Protein AF-A0A7C3RKU7-F1 (afdb_monomer_lite)

Secondary structure (DSSP, 8-state):
--HHHHHHHHHHS--HHHHHHHHHHHHHHHHHH-HHHHHHHHHTT--TTT--SGGGSPP--TTHHHHS--S-GGGTT-SEEEE----TT-GGG--EEEES-HHHHHHHHHHHHHHHH-TT---B--EESS--TTT-TT-HHHHHHHHHHHHHBSSS-EE--

Foldseek 3Di:
DDLLVVLLVCLVPPDPVCVFVSVLVVLVVLLVFFVVLVVVCVVVVDDSVPPPGPVPRDDDDPLVLQVGASDGPVLPPAAAKAWDPDDPPDPVRTRIHGDRPVVSVLSNLCSVCCVPPNVVLAAEAAEAQDAACVRVVRHPVNPSVNSCCVRRHDPDHHYPD

Sequence (161 aa):
MSIYEEVLRFIEQPEASHFEALALAVFRYQFERILPYRDYCRSLGVDPGSVGSLDEVPAVSTLAFKYAALENHDLSGQGLVFFTSGTTIGRDERGRHVVPRPEVYRASALAHLGRMLFPDRMRLRMLALHPDATRAPESSLARMITWCVEEFGLGPGVCAA

pLDDT: mean 90.47, std 10.49, range [49.22, 98.06]

Radius of gyration: 17.87 Å; chains: 1; bounding box: 32×42×46 Å

Structure (mmCIF, N/CA/C/O backbone):
data_AF-A0A7C3RKU7-F1
#
_entry.id   AF-A0A7C3RKU7-F1
#
loop_
_atom_site.group_PDB
_atom_site.id
_atom_site.type_symbol
_atom_site.label_atom_id
_atom_site.label_alt_id
_atom_site.label_comp_id
_atom_site.label_asym_id
_atom_site.label_entity_id
_atom_site.label_seq_id
_atom_site.pdbx_PDB_ins_code
_atom_site.Cartn_x
_atom_site.Cartn_y
_atom_site.Cartn_z
_atom_site.occupancy
_atom_site.B_iso_or_equiv
_atom_site.auth_seq_id
_atom_site.auth_comp_id
_atom_site.auth_asym_id
_atom_site.auth_atom_id
_atom_site.pdbx_PDB_model_num
ATOM 1 N N . MET A 1 1 ? 4.695 -16.067 12.727 1.00 75.06 1 MET A N 1
ATOM 2 C CA . MET A 1 1 ? 4.653 -15.624 11.323 1.00 75.06 1 MET A CA 1
ATOM 3 C C . MET A 1 1 ? 4.382 -14.135 11.337 1.00 75.06 1 MET A C 1
ATOM 5 O O . MET A 1 1 ? 3.605 -13.695 12.175 1.00 75.06 1 MET A O 1
ATOM 9 N N . SER A 1 2 ? 5.099 -13.350 10.546 1.00 92.69 2 SER A N 1
ATOM 10 C CA . SER A 1 2 ? 4.875 -11.906 10.462 1.00 92.69 2 SER A CA 1
ATOM 11 C C . SER A 1 2 ? 3.662 -11.603 9.585 1.00 92.69 2 SER A C 1
ATOM 13 O O . SER A 1 2 ? 3.393 -12.345 8.644 1.00 92.69 2 SER A O 1
ATOM 15 N N . ILE A 1 3 ? 2.992 -10.469 9.824 1.00 95.88 3 ILE A N 1
ATOM 16 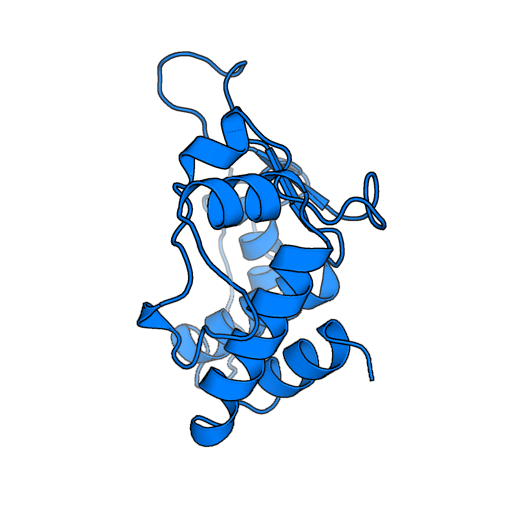C CA . ILE A 1 3 ? 1.860 -10.017 8.996 1.00 95.88 3 ILE A CA 1
ATOM 17 C C . ILE A 1 3 ? 2.207 -9.978 7.496 1.00 95.88 3 ILE A C 1
ATOM 19 O O . ILE A 1 3 ? 1.381 -10.301 6.651 1.00 95.88 3 ILE A O 1
ATOM 23 N N . TYR A 1 4 ? 3.457 -9.646 7.155 1.00 95.12 4 TYR A N 1
ATOM 24 C CA . TYR A 1 4 ? 3.931 -9.601 5.772 1.00 95.12 4 TYR A CA 1
ATOM 25 C C . TYR A 1 4 ? 3.993 -10.988 5.125 1.00 95.12 4 TYR A C 1
ATOM 27 O O . TYR A 1 4 ? 3.680 -11.116 3.946 1.00 95.12 4 TYR A O 1
ATOM 35 N N . GLU A 1 5 ? 4.373 -12.023 5.879 1.00 96.38 5 GLU A N 1
ATOM 36 C CA . GLU A 1 5 ? 4.383 -13.408 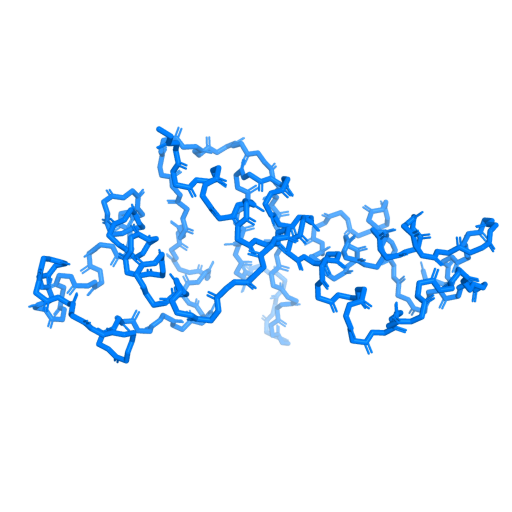5.389 1.00 96.38 5 GLU A CA 1
ATOM 37 C C . GLU A 1 5 ? 2.959 -13.912 5.129 1.00 96.38 5 GLU A C 1
ATOM 39 O O . GLU A 1 5 ? 2.733 -14.623 4.151 1.00 96.38 5 GLU A O 1
ATOM 44 N N . GLU A 1 6 ? 1.989 -13.518 5.961 1.00 97.19 6 GLU A N 1
ATOM 45 C CA . GLU A 1 6 ? 0.578 -13.879 5.755 1.00 97.19 6 GLU A CA 1
ATOM 46 C C . GLU A 1 6 ? 0.014 -13.198 4.505 1.00 97.19 6 GLU A C 1
ATOM 48 O O . GLU A 1 6 ? -0.612 -13.851 3.672 1.00 97.19 6 GLU A O 1
ATOM 53 N N . VAL A 1 7 ? 0.315 -11.907 4.325 1.00 97.81 7 VAL A N 1
ATOM 54 C CA . VAL A 1 7 ? -0.066 -11.148 3.125 1.00 97.81 7 VAL A CA 1
ATOM 55 C C . VAL A 1 7 ? 0.564 -11.741 1.866 1.00 97.81 7 VAL A C 1
ATOM 57 O O . VAL A 1 7 ? -0.136 -11.924 0.873 1.00 97.81 7 VAL A O 1
ATOM 60 N N . LEU A 1 8 ? 1.857 -12.077 1.886 1.00 97.81 8 LEU A N 1
ATOM 61 C CA . LEU A 1 8 ? 2.525 -12.702 0.739 1.00 97.81 8 LEU A CA 1
ATOM 62 C C . LEU A 1 8 ? 1.893 -14.048 0.378 1.00 97.81 8 LEU A C 1
ATOM 64 O O . LEU A 1 8 ? 1.617 -14.289 -0.795 1.00 97.81 8 LEU A O 1
ATOM 68 N N . ARG A 1 9 ? 1.602 -14.889 1.377 1.00 97.00 9 ARG A N 1
ATOM 69 C CA . ARG A 1 9 ? 0.901 -16.157 1.151 1.00 97.00 9 ARG A CA 1
ATOM 70 C C . ARG A 1 9 ? -0.477 -15.939 0.540 1.00 97.00 9 ARG A C 1
ATOM 72 O O . ARG A 1 9 ? -0.834 -16.639 -0.399 1.00 97.00 9 ARG A O 1
ATOM 79 N N . PHE A 1 10 ? -1.240 -14.978 1.056 1.00 97.69 10 PHE A N 1
ATOM 80 C CA . PHE A 1 10 ? -2.565 -14.671 0.527 1.00 97.69 10 PHE A CA 1
ATOM 81 C C . PHE A 1 10 ? -2.506 -14.174 -0.922 1.00 97.69 10 PHE A C 1
ATOM 83 O O . PHE A 1 10 ? -3.352 -14.533 -1.733 1.00 97.69 10 PHE A O 1
ATOM 90 N N . ILE A 1 11 ? -1.500 -13.366 -1.265 1.00 97.31 11 ILE A N 1
ATOM 91 C CA . ILE A 1 11 ? -1.285 -12.908 -2.644 1.00 97.31 11 ILE A CA 1
ATOM 92 C C . ILE A 1 11 ? -1.002 -14.096 -3.575 1.00 97.31 11 ILE A C 1
ATOM 94 O O . ILE A 1 11 ? -1.515 -14.131 -4.692 1.00 97.31 11 ILE A O 1
ATOM 98 N N . GLU A 1 12 ? -0.197 -15.062 -3.128 1.00 95.38 12 GLU A N 1
ATOM 99 C CA . GLU A 1 12 ? 0.140 -16.258 -3.907 1.00 95.38 12 GLU A CA 1
ATOM 100 C C . GLU A 1 12 ? -1.052 -17.217 -4.056 1.00 95.38 12 GLU A C 1
ATOM 102 O O . GLU A 1 12 ? -1.273 -17.781 -5.129 1.00 95.38 12 GLU A O 1
ATOM 107 N N . GLN A 1 13 ? -1.828 -17.394 -2.985 1.00 95.19 13 GLN A N 1
ATOM 108 C CA . GLN A 1 13 ? -2.946 -18.334 -2.899 1.00 95.19 13 GLN A CA 1
ATOM 109 C C . GLN A 1 13 ? -4.162 -17.638 -2.270 1.00 95.19 13 GLN A C 1
ATOM 111 O O . GLN A 1 13 ? -4.409 -17.778 -1.069 1.00 95.19 13 GLN A O 1
ATOM 116 N N . PRO A 1 14 ? -4.922 -16.856 -3.058 1.00 94.75 14 PRO A N 1
ATOM 117 C CA . PRO A 1 14 ? -6.033 -16.080 -2.529 1.00 94.75 14 PRO A CA 1
ATOM 118 C C . PRO A 1 14 ? -7.202 -16.987 -2.144 1.00 94.75 14 PRO A C 1
ATOM 120 O O . PRO A 1 14 ? -7.718 -17.746 -2.964 1.00 94.75 14 PRO A O 1
ATOM 123 N N . GLU A 1 15 ? -7.673 -16.842 -0.909 1.00 95.81 15 GLU A N 1
ATOM 124 C CA . GLU A 1 15 ? -8.848 -17.539 -0.389 1.00 95.81 15 GLU A CA 1
ATOM 125 C C . GLU A 1 15 ? -9.870 -16.511 0.110 1.00 95.81 15 GLU A C 1
ATOM 127 O O . GLU A 1 15 ? -9.634 -15.816 1.095 1.00 95.81 15 GLU A O 1
ATOM 132 N N . ALA A 1 16 ? -11.018 -16.389 -0.562 1.00 95.12 16 ALA A N 1
ATOM 133 C CA . ALA A 1 16 ? -11.989 -15.330 -0.268 1.00 95.12 16 ALA A CA 1
ATOM 134 C C . ALA A 1 16 ? -12.454 -15.320 1.203 1.00 95.12 16 ALA A C 1
ATOM 136 O O . ALA A 1 16 ? -12.562 -14.250 1.798 1.00 95.12 16 ALA A O 1
ATOM 137 N N . SER A 1 17 ? -12.647 -16.496 1.808 1.00 96.19 17 SER A N 1
ATOM 138 C CA . SER A 1 17 ? -13.011 -16.671 3.224 1.00 96.19 17 SER A CA 1
ATOM 139 C C . SER A 1 17 ? -11.964 -16.143 4.204 1.00 96.19 17 SER A C 1
ATOM 141 O O . SER A 1 17 ? -12.306 -15.816 5.337 1.00 96.19 17 SER A O 1
ATOM 143 N N . HIS A 1 18 ? -10.699 -16.044 3.793 1.00 95.75 18 HIS A N 1
ATOM 144 C CA . HIS A 1 18 ? -9.613 -15.565 4.646 1.00 95.75 18 HIS A CA 1
ATOM 145 C C . HIS A 1 18 ? -9.371 -14.052 4.528 1.00 95.75 18 HIS A C 1
ATOM 147 O O . HIS A 1 18 ? -8.735 -13.460 5.401 1.00 95.75 18 HIS A O 1
ATOM 153 N N . PHE A 1 19 ? -9.875 -13.413 3.466 1.00 96.56 19 PHE A N 1
ATOM 154 C CA . PHE A 1 19 ? -9.546 -12.023 3.143 1.00 96.56 19 PHE A CA 1
ATOM 155 C C . PHE A 1 19 ? -9.879 -11.049 4.276 1.00 96.56 19 PHE A C 1
ATOM 157 O O . PHE A 1 19 ? -9.024 -10.262 4.673 1.00 96.56 19 PHE A O 1
ATOM 164 N N . GLU A 1 20 ? -11.098 -11.113 4.816 1.00 97.50 20 GLU A N 1
ATOM 165 C CA . GLU A 1 20 ? -11.545 -10.175 5.850 1.00 97.50 20 GLU A CA 1
ATOM 166 C C . GLU A 1 20 ? -10.744 -10.332 7.147 1.00 97.50 20 GLU A C 1
ATOM 168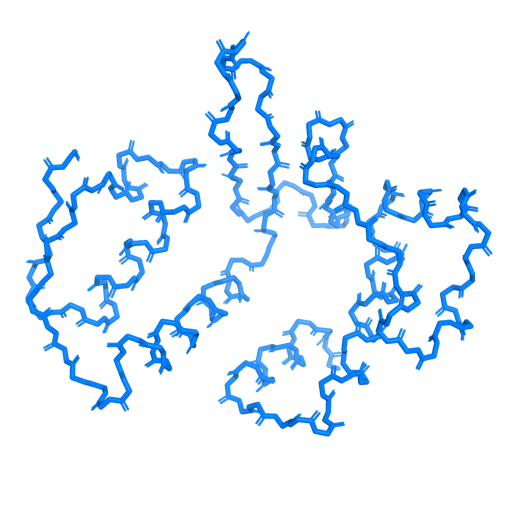 O O . GLU A 1 20 ? -10.250 -9.347 7.696 1.00 97.50 20 GLU A O 1
ATOM 173 N N . ALA A 1 21 ? -10.521 -11.570 7.593 1.00 96.81 21 ALA A N 1
ATOM 174 C CA . ALA A 1 21 ? -9.728 -11.843 8.788 1.00 96.81 21 ALA A CA 1
ATOM 175 C C . ALA A 1 21 ? -8.297 -11.290 8.665 1.00 96.81 21 ALA A C 1
ATOM 177 O O . ALA A 1 21 ? -7.799 -10.637 9.590 1.00 96.81 21 ALA A O 1
ATOM 178 N N . LEU A 1 22 ? -7.655 -11.500 7.510 1.00 97.81 22 LEU A N 1
ATOM 179 C CA . LEU A 1 22 ? -6.321 -10.972 7.232 1.00 97.81 22 LEU A CA 1
ATOM 180 C C . LEU A 1 22 ? -6.322 -9.443 7.133 1.00 97.81 22 LEU A C 1
ATOM 182 O O . LEU A 1 22 ? -5.434 -8.793 7.679 1.00 97.81 22 LEU A O 1
ATOM 186 N N . ALA A 1 23 ? -7.316 -8.846 6.481 1.00 97.44 23 ALA A N 1
ATOM 187 C CA . ALA A 1 23 ? -7.404 -7.399 6.344 1.00 97.44 23 ALA A CA 1
ATOM 188 C C . ALA A 1 23 ? -7.596 -6.701 7.704 1.00 97.44 23 ALA A C 1
ATOM 190 O O . ALA A 1 23 ? -6.932 -5.699 7.973 1.00 97.44 23 ALA A O 1
ATOM 191 N N . LEU A 1 24 ? -8.398 -7.273 8.609 1.00 98.06 24 LEU A N 1
ATOM 192 C CA . LEU A 1 24 ? -8.520 -6.792 9.990 1.00 98.06 24 LEU A CA 1
ATOM 193 C C . LEU A 1 24 ? -7.211 -6.952 10.783 1.00 98.06 24 LEU A C 1
ATOM 195 O O . LEU A 1 24 ? -6.867 -6.094 11.598 1.00 98.06 24 LEU A O 1
ATOM 199 N N . ALA A 1 25 ? -6.449 -8.025 10.546 1.00 97.75 25 ALA A N 1
ATOM 200 C CA . ALA A 1 25 ? -5.117 -8.190 11.132 1.00 97.75 25 ALA A CA 1
ATOM 201 C C . ALA A 1 25 ? -4.120 -7.140 10.605 1.00 97.75 25 ALA A C 1
ATOM 203 O O . ALA A 1 25 ? -3.372 -6.555 11.393 1.00 97.75 25 ALA A O 1
ATOM 204 N N . VAL A 1 26 ? -4.149 -6.840 9.300 1.00 97.19 26 VAL A N 1
ATOM 205 C CA . VAL A 1 26 ? -3.360 -5.759 8.685 1.00 97.19 26 VAL A CA 1
ATOM 206 C C . VAL A 1 26 ? -3.752 -4.405 9.272 1.00 97.19 26 VAL A C 1
ATOM 208 O O . VAL A 1 26 ? -2.864 -3.636 9.633 1.00 97.19 26 VAL A O 1
ATOM 211 N N . PHE A 1 27 ? -5.048 -4.127 9.433 1.00 97.88 27 PHE A N 1
ATOM 212 C CA . PHE A 1 27 ? -5.531 -2.900 10.066 1.00 97.88 27 PHE A CA 1
ATOM 213 C C . PHE A 1 27 ? -4.981 -2.743 11.489 1.00 97.88 27 PHE A C 1
ATOM 215 O O . PHE A 1 27 ? -4.382 -1.713 11.795 1.00 97.88 27 PHE A O 1
ATOM 222 N N . ARG A 1 28 ? -5.107 -3.768 12.343 1.00 97.75 28 ARG A N 1
ATOM 223 C CA . ARG A 1 28 ? -4.568 -3.736 13.716 1.00 97.75 28 ARG A CA 1
ATOM 224 C C . ARG A 1 28 ? -3.060 -3.491 13.727 1.00 97.75 28 ARG A C 1
ATOM 226 O O . ARG A 1 28 ? -2.576 -2.635 14.464 1.00 97.75 28 ARG A O 1
ATOM 233 N N . TYR A 1 29 ? -2.326 -4.166 12.844 1.00 96.88 29 TYR A N 1
ATOM 234 C CA . TYR A 1 29 ? -0.893 -3.939 12.676 1.00 96.88 29 TYR A CA 1
ATOM 235 C C . TYR A 1 29 ? -0.572 -2.494 12.255 1.00 96.88 29 TYR A C 1
ATOM 237 O O . TYR A 1 29 ? 0.330 -1.866 12.811 1.00 96.88 29 TYR A O 1
ATOM 245 N N . GLN A 1 30 ? -1.311 -1.936 11.294 1.00 96.06 30 GLN A N 1
ATOM 246 C CA . GLN A 1 30 ? -1.135 -0.555 10.842 1.00 96.06 30 GLN A CA 1
ATOM 247 C C . GLN A 1 30 ? -1.497 0.456 11.934 1.00 96.06 30 GLN A C 1
ATOM 249 O O . GLN A 1 30 ? -0.767 1.428 12.112 1.00 96.06 30 GLN A O 1
ATOM 254 N N . PHE A 1 31 ? -2.563 0.219 12.699 1.00 97.31 31 PHE A N 1
ATOM 255 C CA . PHE A 1 31 ? -2.941 1.049 13.842 1.00 97.31 31 PHE A CA 1
ATOM 256 C C . PHE A 1 31 ? -1.824 1.100 14.894 1.00 97.31 31 PHE A C 1
ATOM 258 O O . PHE A 1 31 ? -1.538 2.155 15.450 1.00 97.31 31 PHE A O 1
ATOM 265 N N . GLU A 1 32 ? -1.150 -0.014 15.171 1.00 96.38 32 GLU A N 1
ATOM 266 C CA . GLU A 1 32 ? -0.044 -0.034 16.134 1.00 96.38 32 GLU A CA 1
ATOM 267 C C . GLU A 1 32 ? 1.218 0.662 15.605 1.00 96.38 32 GLU A C 1
ATOM 269 O O . GLU A 1 32 ? 1.914 1.352 16.357 1.00 96.38 32 GLU A O 1
ATOM 274 N N . ARG A 1 33 ? 1.523 0.475 14.315 1.00 96.00 33 ARG A N 1
ATOM 275 C CA . ARG A 1 33 ? 2.833 0.799 13.728 1.00 96.00 33 ARG A CA 1
ATOM 276 C C . ARG A 1 33 ? 2.874 2.094 12.919 1.00 96.00 33 ARG A C 1
ATOM 278 O O . ARG A 1 33 ? 3.961 2.616 12.688 1.00 96.00 33 ARG A O 1
ATOM 285 N N . ILE A 1 34 ? 1.742 2.645 12.494 1.00 96.06 34 ILE A N 1
ATOM 286 C CA . ILE A 1 34 ? 1.680 3.887 11.709 1.00 96.06 34 ILE A CA 1
ATOM 287 C C . ILE A 1 34 ? 1.118 4.989 12.604 1.00 96.06 34 ILE A C 1
ATOM 289 O O . ILE A 1 34 ? -0.095 5.142 12.734 1.00 96.06 34 ILE A O 1
ATOM 293 N N . LEU A 1 35 ? 2.005 5.769 13.235 1.00 95.69 35 LEU A N 1
ATOM 294 C CA . LEU A 1 35 ? 1.615 6.751 14.257 1.00 95.69 35 LEU A CA 1
ATOM 295 C C . LEU A 1 35 ? 0.564 7.758 13.752 1.00 95.69 35 LEU A C 1
ATOM 297 O O . LEU A 1 35 ? -0.454 7.904 14.428 1.00 95.69 35 LEU A O 1
ATOM 301 N N . PRO A 1 36 ? 0.706 8.380 12.559 1.00 95.69 36 PRO A N 1
ATOM 302 C CA . PRO A 1 36 ? -0.306 9.329 12.096 1.00 95.69 36 PRO A CA 1
ATOM 303 C C . PRO A 1 36 ? -1.663 8.672 11.813 1.00 95.69 36 PRO A C 1
ATOM 305 O O . PRO A 1 36 ? -2.704 9.290 12.022 1.00 95.69 36 PRO A O 1
ATOM 308 N N . TYR A 1 37 ? -1.669 7.409 11.373 1.00 97.19 37 TYR A N 1
ATOM 309 C CA . TYR A 1 37 ? -2.911 6.668 11.155 1.00 97.19 37 TYR A CA 1
ATOM 310 C C . TYR A 1 37 ? -3.584 6.295 12.477 1.00 97.19 37 TYR A C 1
ATOM 312 O O . TYR A 1 37 ? -4.799 6.426 12.611 1.00 97.19 37 TYR A O 1
ATOM 320 N N . ARG A 1 38 ? -2.796 5.903 13.482 1.00 97.19 38 ARG A N 1
ATOM 321 C CA . ARG A 1 38 ? -3.281 5.651 14.840 1.00 97.19 38 ARG A CA 1
ATOM 322 C C . ARG A 1 38 ? -3.954 6.877 15.439 1.00 97.19 38 ARG A C 1
ATOM 324 O O . ARG A 1 38 ? -5.039 6.768 16.003 1.00 97.19 38 ARG A O 1
ATOM 331 N N . ASP A 1 39 ? -3.304 8.030 15.330 1.00 96.75 39 ASP A N 1
ATOM 332 C CA . ASP A 1 39 ? -3.802 9.278 15.905 1.00 96.75 39 ASP A CA 1
ATOM 333 C C . ASP A 1 39 ? -5.078 9.733 15.183 1.00 96.75 39 ASP A C 1
ATOM 335 O O . ASP A 1 39 ? -6.038 10.147 15.834 1.00 96.75 39 ASP A O 1
ATOM 339 N N . TYR A 1 40 ? -5.146 9.533 13.861 1.00 97.38 40 TYR A N 1
ATOM 340 C CA . TYR A 1 40 ? -6.375 9.703 13.087 1.00 97.38 40 TYR A CA 1
ATOM 341 C C . TYR A 1 40 ? -7.500 8.782 13.582 1.00 97.38 40 TYR A C 1
ATOM 343 O O . TYR A 1 40 ? -8.574 9.272 13.929 1.00 97.38 40 TYR A O 1
ATOM 351 N N . CYS A 1 41 ? -7.255 7.476 13.710 1.00 97.69 41 CYS A N 1
ATOM 352 C CA . CYS A 1 41 ? -8.256 6.525 14.202 1.00 97.69 41 CYS A CA 1
ATOM 353 C C . CYS A 1 41 ? -8.742 6.885 15.618 1.00 97.69 41 CYS A C 1
ATOM 355 O O . CYS A 1 41 ? -9.942 6.890 15.887 1.00 97.69 41 CYS A O 1
ATOM 357 N N . ARG A 1 42 ? -7.827 7.267 16.518 1.00 97.06 42 ARG A N 1
ATOM 358 C CA . ARG A 1 42 ? -8.164 7.716 17.881 1.00 97.06 42 ARG A CA 1
ATOM 359 C C . ARG A 1 42 ? -8.999 8.992 17.894 1.00 97.06 42 ARG A C 1
ATOM 361 O O . ARG A 1 42 ? -9.905 9.098 18.713 1.00 97.06 42 ARG A O 1
ATOM 368 N N . SER A 1 43 ? -8.734 9.932 16.984 1.00 97.06 43 SER A N 1
ATOM 369 C CA . SER A 1 43 ? -9.541 11.155 16.838 1.00 97.06 43 SER A CA 1
ATOM 370 C C . SER A 1 43 ? -10.992 10.868 16.434 1.00 97.06 43 SER A C 1
ATOM 372 O O . SER A 1 43 ? -11.880 11.658 16.742 1.00 97.06 43 SER A O 1
ATOM 374 N N . LEU A 1 44 ? -11.237 9.712 15.808 1.00 96.88 44 LEU A N 1
ATOM 375 C CA . LEU A 1 44 ? -12.565 9.211 15.455 1.00 96.88 44 LEU A CA 1
ATOM 376 C C . LEU A 1 44 ? -13.190 8.335 16.555 1.00 96.88 44 LEU A C 1
ATOM 378 O O . LEU A 1 44 ? -14.291 7.826 16.371 1.00 96.88 44 LEU A O 1
ATOM 382 N N . GLY A 1 45 ? -12.504 8.137 17.686 1.00 96.81 45 GLY A N 1
ATOM 383 C CA . GLY A 1 45 ? -12.973 7.280 18.778 1.00 96.81 45 GLY A CA 1
ATOM 384 C C . GLY A 1 45 ? -12.890 5.780 18.481 1.00 96.81 45 GLY A C 1
ATOM 385 O O . GLY A 1 45 ? -13.565 4.996 19.141 1.00 96.81 45 GLY A O 1
ATOM 386 N N . VAL A 1 46 ? -12.084 5.370 17.497 1.00 96.31 46 VAL A N 1
ATOM 387 C CA . VAL A 1 46 ? -11.981 3.968 17.071 1.00 96.31 46 VAL A CA 1
ATOM 388 C C . VAL A 1 46 ? -11.110 3.173 18.040 1.00 96.31 46 VAL A C 1
ATOM 390 O O . VAL A 1 46 ? -9.937 3.498 18.247 1.00 96.31 46 VAL A O 1
ATOM 393 N N . ASP A 1 47 ? -11.672 2.092 18.583 1.00 94.00 47 ASP A N 1
ATOM 394 C CA . ASP A 1 47 ? -10.927 1.037 19.270 1.00 94.00 47 ASP A CA 1
ATOM 395 C C . ASP A 1 47 ? -10.604 -0.094 18.273 1.00 94.00 47 ASP A C 1
ATOM 397 O O . ASP A 1 47 ? -11.530 -0.755 17.791 1.00 94.00 47 ASP A O 1
ATOM 401 N N . PRO A 1 48 ? -9.321 -0.364 17.961 1.00 93.44 48 PRO A N 1
ATOM 402 C CA . PRO A 1 48 ? -8.935 -1.388 16.988 1.00 93.44 48 PRO A CA 1
ATOM 403 C C . PRO A 1 48 ? -9.366 -2.814 17.368 1.00 93.44 48 PRO A C 1
ATOM 405 O O . PRO A 1 48 ? -9.441 -3.678 16.489 1.00 93.44 48 PRO A O 1
ATOM 408 N N . GLY A 1 49 ? -9.635 -3.083 18.652 1.00 93.38 49 GLY A N 1
ATOM 409 C CA . GLY A 1 49 ? -10.171 -4.366 19.113 1.00 93.38 49 GLY A CA 1
ATOM 410 C C . GLY A 1 49 ? -11.661 -4.549 18.811 1.00 93.38 49 GLY A C 1
ATOM 411 O O . GLY A 1 49 ? -12.126 -5.683 18.731 1.00 93.38 49 GLY A O 1
ATOM 412 N N . SER A 1 50 ? -12.389 -3.446 18.616 1.00 93.56 50 SER A N 1
ATOM 413 C CA . SER A 1 50 ? -13.835 -3.436 18.361 1.00 93.56 50 SER A CA 1
ATOM 414 C C . SER A 1 50 ? -14.212 -3.485 16.877 1.00 93.56 50 SER A C 1
ATOM 416 O O . SER A 1 50 ? -15.353 -3.800 16.562 1.00 93.56 50 SER A O 1
ATOM 418 N N . VAL A 1 51 ? -13.259 -3.216 15.973 1.00 96.56 51 VAL A N 1
ATOM 419 C CA . VAL A 1 51 ? -13.463 -3.267 14.515 1.00 96.56 51 VAL A CA 1
ATOM 420 C C . VAL A 1 51 ? -13.621 -4.724 14.075 1.00 96.56 51 VAL A C 1
ATOM 422 O O . VAL A 1 51 ? -12.655 -5.501 14.076 1.00 96.56 51 VAL A O 1
ATOM 425 N N . GLY A 1 52 ? -14.857 -5.090 13.741 1.00 95.62 52 GLY A N 1
ATOM 426 C CA . GLY A 1 52 ? -15.281 -6.450 13.420 1.00 95.62 52 GLY A CA 1
ATOM 427 C C . GLY A 1 52 ? -15.465 -6.709 11.928 1.00 95.62 52 GLY A C 1
ATOM 428 O O . GLY A 1 52 ? -15.513 -7.870 11.531 1.00 95.62 52 GLY A O 1
ATOM 429 N N . SER A 1 53 ? -15.538 -5.660 11.107 1.00 96.44 53 SER A N 1
ATOM 430 C CA . SER A 1 53 ? -15.696 -5.767 9.652 1.00 96.44 53 SER A CA 1
ATOM 431 C C . SER A 1 53 ? -14.831 -4.761 8.896 1.00 96.44 53 SER A C 1
ATOM 433 O O . SER A 1 53 ? -14.366 -3.762 9.450 1.00 96.44 53 SER A O 1
ATOM 435 N N . LEU A 1 54 ? -14.593 -5.027 7.611 1.00 94.75 54 LEU A N 1
ATOM 436 C CA . LEU A 1 54 ? -13.770 -4.153 6.771 1.00 94.75 54 LEU A CA 1
ATOM 437 C C . LEU A 1 54 ? -14.341 -2.742 6.599 1.00 94.75 54 LEU A C 1
ATOM 439 O O . LEU A 1 54 ? -13.573 -1.783 6.552 1.00 94.75 54 LEU A O 1
ATOM 443 N N . ASP A 1 55 ? -15.664 -2.612 6.537 1.00 95.69 55 ASP A N 1
ATOM 444 C CA . ASP A 1 55 ? -16.343 -1.328 6.325 1.00 95.69 55 ASP A CA 1
ATOM 445 C C . ASP A 1 55 ? -16.204 -0.374 7.525 1.00 95.69 55 ASP A C 1
ATOM 447 O O . ASP A 1 55 ? -16.386 0.836 7.394 1.00 95.69 55 ASP A O 1
ATOM 451 N N . GLU A 1 56 ? -15.844 -0.905 8.696 1.00 97.12 56 GLU A N 1
ATOM 452 C CA . GLU A 1 56 ? -15.591 -0.137 9.918 1.00 97.12 56 GLU A CA 1
ATOM 453 C C . GLU A 1 56 ? -14.156 0.411 9.993 1.00 97.12 56 GLU A C 1
ATOM 455 O O . GLU A 1 56 ? -13.854 1.242 10.855 1.00 97.12 56 GLU A O 1
ATOM 460 N N . VAL A 1 57 ? -13.253 -0.027 9.106 1.00 97.62 57 VAL A N 1
ATOM 461 C CA . VAL A 1 57 ? -11.867 0.454 9.072 1.00 97.62 57 VAL A CA 1
ATOM 462 C C . VAL A 1 57 ? -11.837 1.913 8.591 1.00 97.62 57 VAL A C 1
ATOM 464 O O . VAL A 1 57 ? -12.273 2.199 7.473 1.00 97.62 57 VAL A O 1
ATOM 467 N N . PRO A 1 58 ? -11.271 2.861 9.367 1.00 97.06 58 PRO A N 1
ATOM 468 C CA . PRO A 1 58 ? -11.235 4.263 8.967 1.00 97.06 58 PRO A CA 1
ATOM 469 C C . PRO A 1 58 ? -10.471 4.479 7.661 1.00 97.06 58 PRO A C 1
ATOM 471 O O . PRO A 1 58 ? -9.266 4.216 7.576 1.00 97.06 58 PRO A O 1
ATOM 474 N N . ALA A 1 59 ? -11.172 5.003 6.656 1.00 95.62 59 ALA A N 1
ATOM 475 C CA . ALA A 1 59 ? -10.593 5.338 5.365 1.00 95.62 59 ALA A CA 1
ATOM 476 C C . ALA A 1 59 ? -9.705 6.585 5.462 1.00 95.62 59 ALA A C 1
ATOM 478 O O . ALA A 1 59 ? -10.073 7.590 6.067 1.00 95.62 59 ALA A O 1
ATOM 479 N N . VAL A 1 60 ? -8.544 6.548 4.808 1.00 92.81 60 VAL A N 1
ATOM 480 C CA . VAL A 1 60 ? -7.611 7.680 4.759 1.00 92.81 60 VAL A CA 1
ATOM 481 C C . VAL A 1 60 ? -7.585 8.254 3.352 1.00 92.81 60 VAL A C 1
ATOM 483 O O . VAL A 1 60 ? -7.381 7.535 2.375 1.00 92.81 60 VAL A O 1
ATOM 486 N N . SER A 1 61 ? -7.757 9.571 3.243 1.00 91.38 61 SER A N 1
ATOM 487 C CA . SER A 1 61 ? -7.604 10.266 1.966 1.00 91.38 61 SER A CA 1
ATOM 488 C C . SER A 1 61 ? -6.176 10.121 1.441 1.00 91.38 61 SER A C 1
ATOM 490 O O . SER A 1 61 ? -5.211 10.306 2.181 1.00 91.38 61 SER A O 1
ATOM 492 N N . THR A 1 62 ? -6.020 9.902 0.135 1.00 87.50 62 THR A N 1
ATOM 493 C CA . THR A 1 62 ? -4.700 9.909 -0.518 1.00 87.50 62 THR A CA 1
ATOM 494 C C . THR A 1 62 ? -3.973 11.249 -0.359 1.00 87.50 62 THR A C 1
ATOM 496 O O . THR A 1 62 ? -2.746 11.298 -0.430 1.00 87.50 62 THR A O 1
ATOM 499 N N . LEU A 1 63 ? -4.702 12.334 -0.066 1.00 88.31 63 LEU A N 1
ATOM 500 C CA . LEU A 1 63 ? -4.131 13.638 0.262 1.00 88.31 63 LEU A CA 1
ATOM 501 C C . LEU A 1 63 ? -3.300 13.612 1.557 1.00 88.31 63 LEU A C 1
ATOM 503 O O . LEU A 1 63 ? -2.349 14.381 1.681 1.00 88.31 63 LEU A O 1
ATOM 507 N N . ALA A 1 64 ? -3.604 12.714 2.499 1.00 90.88 64 ALA A N 1
ATOM 508 C CA . ALA A 1 64 ? -2.891 12.611 3.772 1.00 90.88 64 ALA A CA 1
ATOM 509 C C . ALA A 1 64 ? -1.393 12.319 3.589 1.00 90.88 64 ALA A C 1
ATOM 511 O O . ALA A 1 64 ? -0.586 12.810 4.371 1.00 90.88 64 ALA A O 1
ATOM 512 N N . PHE A 1 65 ? -1.003 11.630 2.510 1.00 90.19 65 PHE A N 1
ATOM 513 C CA . PHE A 1 65 ? 0.404 11.380 2.167 1.00 90.19 65 PHE A CA 1
ATOM 514 C C . PHE A 1 65 ? 1.205 12.663 1.867 1.00 90.19 65 PHE A C 1
ATOM 516 O O . PHE A 1 65 ? 2.431 12.607 1.790 1.00 90.19 65 PHE A O 1
ATOM 523 N N . LYS A 1 66 ? 0.546 13.820 1.681 1.00 88.31 66 LYS A N 1
ATOM 524 C CA . LYS A 1 66 ? 1.209 15.137 1.610 1.00 88.31 66 LYS A CA 1
ATOM 525 C C . LYS A 1 66 ? 1.575 15.701 2.978 1.00 88.31 66 LYS A C 1
ATOM 527 O O . LYS A 1 66 ? 2.546 16.438 3.086 1.00 88.31 66 LYS A O 1
ATOM 532 N N . TYR A 1 67 ? 0.785 15.383 3.999 1.00 89.25 67 TYR A N 1
ATOM 533 C CA . TYR A 1 67 ? 0.853 16.035 5.309 1.00 89.25 67 TYR A CA 1
ATOM 534 C C . TYR A 1 67 ? 1.390 15.118 6.408 1.00 89.25 67 TYR A C 1
ATOM 536 O O . TYR A 1 67 ? 1.827 15.600 7.448 1.00 89.25 67 TYR A O 1
ATOM 544 N N . ALA A 1 68 ? 1.371 13.804 6.185 1.00 90.69 68 ALA A N 1
ATOM 545 C CA . ALA A 1 68 ? 1.796 12.807 7.148 1.00 90.69 68 ALA A CA 1
ATOM 546 C C . ALA A 1 68 ? 2.601 11.689 6.479 1.00 90.69 68 ALA A C 1
ATOM 548 O O . ALA A 1 68 ? 2.254 11.196 5.403 1.00 90.69 68 ALA A O 1
ATOM 549 N N . ALA A 1 69 ? 3.650 11.239 7.167 1.00 89.12 69 ALA A N 1
ATOM 550 C CA . ALA A 1 69 ? 4.375 10.028 6.808 1.00 89.12 69 ALA A CA 1
ATOM 551 C C . ALA A 1 69 ? 3.566 8.803 7.264 1.00 89.12 69 ALA A C 1
ATOM 553 O O . ALA A 1 69 ? 3.688 8.340 8.398 1.00 89.12 69 ALA A O 1
ATOM 554 N N . LEU A 1 70 ? 2.698 8.300 6.383 1.00 91.81 70 LEU A N 1
ATOM 555 C CA . LEU A 1 70 ? 1.910 7.084 6.608 1.00 91.81 70 LEU A CA 1
ATOM 556 C C . LEU A 1 70 ? 2.771 5.833 6.392 1.00 91.81 70 LEU A C 1
ATOM 558 O O . LEU A 1 70 ? 2.542 5.044 5.479 1.00 91.81 70 LEU A O 1
ATOM 562 N N . GLU A 1 71 ? 3.795 5.680 7.224 1.00 90.31 71 GLU A N 1
ATOM 563 C CA . GLU A 1 71 ? 4.735 4.566 7.183 1.00 90.31 71 GLU A CA 1
ATOM 564 C C . GLU A 1 71 ? 4.895 3.919 8.558 1.00 90.31 71 GLU A C 1
ATOM 566 O O . GLU A 1 71 ? 4.616 4.523 9.597 1.00 90.31 71 GLU A O 1
ATOM 571 N N . ASN A 1 72 ? 5.349 2.667 8.560 1.00 90.12 72 ASN A N 1
ATOM 572 C CA . ASN A 1 72 ? 5.743 2.006 9.792 1.00 90.12 72 ASN A CA 1
ATOM 573 C C . ASN A 1 72 ? 7.007 2.685 10.342 1.00 90.12 72 ASN A C 1
ATOM 575 O O . ASN A 1 72 ? 8.058 2.634 9.702 1.00 90.12 72 ASN A O 1
ATOM 579 N N . HIS A 1 73 ? 6.906 3.272 11.535 1.00 85.12 73 HIS A N 1
ATOM 580 C CA . HIS A 1 73 ? 8.015 3.988 12.169 1.00 85.12 73 HIS A CA 1
ATOM 581 C C . HIS A 1 73 ? 9.235 3.100 12.462 1.00 85.12 73 HIS A C 1
ATOM 583 O O . HIS A 1 73 ? 10.359 3.592 12.407 1.00 85.12 73 HIS A O 1
ATOM 589 N N . ASP A 1 74 ? 9.047 1.795 12.685 1.00 86.88 74 ASP A N 1
ATOM 590 C CA . ASP A 1 74 ? 10.145 0.841 12.910 1.00 86.88 74 ASP A CA 1
ATOM 591 C C . ASP A 1 74 ? 10.921 0.501 11.630 1.00 86.88 74 ASP A C 1
ATOM 593 O O . ASP A 1 74 ? 12.035 -0.017 11.684 1.00 86.88 74 ASP A O 1
ATOM 597 N N . LEU A 1 75 ? 10.321 0.758 10.465 1.00 84.94 75 LEU A N 1
ATOM 598 C CA . LEU A 1 75 ? 10.909 0.494 9.150 1.00 84.94 75 LEU A CA 1
ATOM 599 C C . LEU A 1 75 ? 11.251 1.791 8.408 1.00 84.94 75 LEU A C 1
ATOM 601 O O . LEU A 1 75 ? 11.500 1.767 7.200 1.00 84.94 75 LEU A O 1
ATOM 605 N N . SER A 1 76 ? 11.243 2.926 9.112 1.00 76.50 76 SER A N 1
ATOM 606 C CA . SER A 1 76 ? 11.507 4.224 8.500 1.00 76.50 76 SER A CA 1
ATOM 607 C C . SER A 1 76 ? 12.899 4.256 7.857 1.00 76.50 76 SER A C 1
ATOM 609 O O . SER A 1 76 ? 13.868 3.700 8.376 1.00 76.50 76 SER A O 1
ATOM 611 N N . GLY A 1 77 ? 12.988 4.880 6.681 1.00 75.50 77 GLY A N 1
ATOM 612 C CA . GLY A 1 77 ? 14.223 4.957 5.895 1.00 75.50 77 GLY A CA 1
ATOM 613 C C . GLY A 1 77 ? 14.578 3.691 5.106 1.00 75.50 77 GLY A C 1
ATOM 614 O O . GLY A 1 77 ? 15.601 3.682 4.425 1.00 75.50 77 GLY A O 1
ATOM 615 N N . GLN A 1 78 ? 13.752 2.642 5.155 1.00 83.12 78 GLN A N 1
ATOM 616 C CA . GLN A 1 78 ? 13.946 1.414 4.379 1.00 83.12 78 GLN A CA 1
ATOM 617 C C . GLN A 1 78 ? 12.985 1.350 3.181 1.00 83.12 78 GLN A C 1
ATOM 619 O O . GLN A 1 78 ? 11.888 1.907 3.203 1.00 83.12 78 GLN A O 1
ATOM 624 N N . GLY A 1 79 ? 13.385 0.624 2.135 1.00 88.62 79 GLY A N 1
ATOM 625 C CA . GLY A 1 79 ? 12.525 0.302 0.997 1.00 88.62 79 GLY A CA 1
ATOM 626 C C . GLY A 1 79 ? 12.464 1.371 -0.098 1.00 88.62 79 GLY A C 1
ATOM 627 O O . GLY A 1 79 ? 13.433 2.082 -0.357 1.00 88.62 79 GLY A O 1
ATOM 628 N N . LEU A 1 80 ? 11.337 1.418 -0.812 1.00 92.69 80 LEU A N 1
ATOM 629 C CA . LEU A 1 80 ? 11.126 2.326 -1.943 1.00 92.69 80 LEU A CA 1
ATOM 630 C C . LEU A 1 80 ? 10.359 3.567 -1.506 1.00 92.69 80 LEU A C 1
ATOM 632 O O . LEU A 1 80 ? 9.438 3.483 -0.699 1.00 92.69 80 LEU A O 1
ATOM 636 N N . VAL A 1 81 ? 10.698 4.709 -2.095 1.00 93.25 81 VAL A N 1
ATOM 637 C CA . VAL A 1 81 ? 9.973 5.963 -1.895 1.00 93.25 81 VAL A CA 1
ATOM 638 C C . VAL A 1 81 ? 9.396 6.400 -3.230 1.00 93.25 81 VAL A C 1
ATOM 640 O O . VAL A 1 81 ? 10.126 6.562 -4.206 1.00 93.25 81 VAL A O 1
ATOM 643 N N . PHE A 1 82 ? 8.083 6.594 -3.259 1.00 93.12 82 PHE A N 1
ATOM 644 C CA . PHE A 1 82 ? 7.369 7.112 -4.414 1.00 93.12 82 PHE A CA 1
ATOM 645 C C . PHE A 1 82 ? 6.744 8.461 -4.097 1.00 93.12 82 PHE A C 1
ATOM 647 O O . PHE A 1 82 ? 6.338 8.725 -2.962 1.00 93.12 82 PHE A O 1
ATOM 654 N N . PHE A 1 83 ? 6.611 9.291 -5.124 1.00 90.62 83 PHE A N 1
ATOM 655 C CA . PHE A 1 83 ? 5.917 10.564 -5.026 1.00 90.62 83 PHE A CA 1
ATOM 656 C C . PHE A 1 83 ? 4.660 10.542 -5.886 1.00 90.62 83 PHE A C 1
ATOM 658 O O . PHE A 1 83 ? 4.672 10.081 -7.028 1.00 90.62 83 PHE A O 1
ATOM 665 N N . THR A 1 84 ? 3.560 11.068 -5.350 1.00 83.25 84 THR A N 1
ATOM 666 C CA . THR A 1 84 ? 2.353 11.309 -6.152 1.00 83.25 84 THR A CA 1
ATOM 667 C C . THR A 1 84 ? 2.693 12.259 -7.300 1.00 83.25 84 THR A C 1
ATOM 669 O O . THR A 1 84 ? 3.545 13.130 -7.128 1.00 83.25 84 THR A O 1
ATOM 672 N N . SER A 1 85 ? 1.999 12.166 -8.434 1.00 70.81 85 SER A N 1
ATOM 673 C CA . SER A 1 85 ? 2.248 12.991 -9.630 1.00 70.81 85 SER A CA 1
ATOM 674 C C . SER A 1 85 ? 2.161 14.510 -9.399 1.00 70.81 85 SER A C 1
ATOM 676 O O . SER A 1 85 ? 2.615 15.275 -10.244 1.00 70.81 85 SER A O 1
ATOM 678 N N . GLY A 1 86 ? 1.639 14.946 -8.246 1.00 59.28 86 GLY A N 1
ATOM 679 C CA . GLY A 1 86 ? 1.374 16.347 -7.942 1.00 59.28 86 GLY A CA 1
ATOM 680 C C . GLY A 1 86 ? 0.144 16.842 -8.702 1.00 59.28 86 GLY A C 1
ATOM 681 O O . GLY A 1 86 ? -0.216 16.323 -9.757 1.00 59.28 86 GLY A O 1
ATOM 682 N N . THR A 1 87 ? -0.542 17.829 -8.141 1.00 51.34 87 THR A N 1
ATOM 683 C CA . THR A 1 87 ? -1.513 18.635 -8.890 1.00 51.34 87 THR A CA 1
ATOM 684 C C . THR A 1 87 ? -0.768 19.795 -9.552 1.00 51.34 87 THR A C 1
ATOM 686 O O . THR A 1 87 ? 0.354 20.116 -9.163 1.00 51.34 87 THR A O 1
ATOM 689 N N . THR A 1 88 ? -1.389 20.457 -10.528 1.00 53.75 88 THR A N 1
ATOM 690 C CA . THR A 1 88 ? -0.851 21.568 -11.347 1.00 53.75 88 THR A CA 1
ATOM 691 C C . THR A 1 88 ? -0.305 22.780 -10.558 1.00 53.75 88 THR A C 1
ATOM 693 O O . THR A 1 88 ? 0.141 23.747 -11.160 1.00 53.75 88 THR A O 1
ATOM 696 N N . ILE A 1 89 ? -0.335 22.744 -9.221 1.00 49.22 89 ILE A N 1
ATOM 697 C CA . ILE A 1 89 ? 0.006 23.837 -8.298 1.00 49.22 89 ILE A CA 1
ATOM 698 C C . ILE A 1 89 ? 1.456 23.733 -7.768 1.00 49.22 89 ILE A C 1
ATOM 700 O O . ILE A 1 89 ? 1.933 24.654 -7.118 1.00 49.22 89 ILE A O 1
ATOM 704 N N . GLY A 1 90 ? 2.221 22.689 -8.113 1.00 52.38 90 GLY A N 1
ATOM 705 C CA . GLY A 1 90 ? 3.677 22.690 -7.899 1.00 52.38 90 GLY A CA 1
ATOM 706 C C . GLY A 1 90 ? 4.276 21.321 -7.590 1.00 52.38 90 GLY A C 1
ATOM 707 O O . GLY A 1 90 ? 3.642 20.462 -6.979 1.00 52.38 90 GLY A O 1
ATOM 708 N N . ARG A 1 91 ? 5.531 21.115 -8.012 1.00 52.19 91 ARG A N 1
ATOM 709 C CA . ARG A 1 91 ? 6.311 19.889 -7.747 1.00 52.19 91 ARG A CA 1
ATOM 710 C C . ARG A 1 91 ? 6.711 19.721 -6.274 1.00 52.19 91 ARG A C 1
ATOM 712 O O . ARG A 1 91 ? 7.034 18.600 -5.881 1.00 52.19 91 ARG A O 1
ATOM 719 N N . ASP A 1 92 ? 6.645 20.795 -5.489 1.00 56.09 92 ASP A N 1
ATOM 720 C CA . ASP A 1 92 ? 7.107 20.834 -4.096 1.00 56.09 92 ASP A CA 1
ATOM 721 C C . ASP A 1 92 ? 6.043 20.372 -3.078 1.00 56.09 92 ASP A C 1
ATOM 723 O O . ASP A 1 92 ? 6.361 20.155 -1.915 1.00 56.09 92 ASP A O 1
ATOM 727 N N . GLU A 1 93 ? 4.800 20.116 -3.514 1.00 65.69 93 GLU A N 1
ATOM 728 C 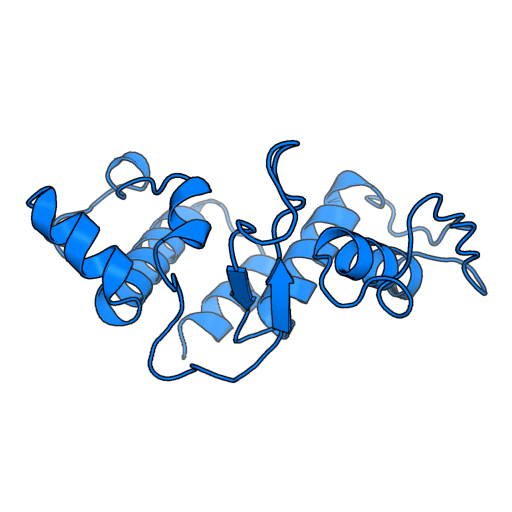CA . GLU A 1 93 ? 3.701 19.605 -2.669 1.00 65.69 93 GLU A CA 1
ATOM 729 C C . GLU A 1 93 ? 3.233 18.193 -3.077 1.00 65.69 93 GLU A C 1
ATOM 731 O O . GLU A 1 93 ? 2.032 17.884 -3.145 1.00 65.69 93 GLU A O 1
ATOM 736 N N . ARG A 1 94 ? 4.178 17.312 -3.424 1.00 78.50 94 ARG A N 1
ATOM 737 C CA . ARG A 1 94 ? 3.869 15.912 -3.750 1.00 78.50 94 ARG A CA 1
ATOM 738 C C . ARG A 1 94 ? 3.727 15.093 -2.471 1.00 78.50 94 ARG A C 1
ATOM 740 O O . ARG A 1 94 ? 4.565 15.166 -1.580 1.00 78.50 94 ARG A O 1
ATOM 747 N N . GLY A 1 95 ? 2.691 14.259 -2.419 1.00 86.00 95 GLY A N 1
ATOM 748 C CA . GLY A 1 95 ? 2.564 13.253 -1.374 1.00 86.00 95 GLY A CA 1
ATOM 749 C C . GLY A 1 95 ? 3.688 12.234 -1.490 1.00 86.00 95 GLY A C 1
ATOM 750 O O . GLY A 1 95 ? 4.045 11.841 -2.604 1.00 86.00 95 GLY A O 1
ATOM 751 N N . ARG A 1 96 ? 4.240 11.820 -0.352 1.00 90.00 96 ARG A N 1
ATOM 752 C CA . ARG A 1 96 ? 5.319 10.836 -0.263 1.00 90.00 96 ARG A CA 1
ATOM 753 C C . ARG A 1 96 ? 4.749 9.518 0.246 1.00 90.00 96 ARG A C 1
ATOM 755 O O . ARG A 1 96 ? 4.168 9.473 1.323 1.00 90.00 96 ARG A O 1
ATOM 762 N N . HIS A 1 97 ? 4.940 8.446 -0.513 1.00 91.56 97 HIS A N 1
ATOM 763 C CA . HIS A 1 97 ? 4.525 7.097 -0.143 1.00 91.56 97 HIS A CA 1
ATOM 764 C C . HIS A 1 97 ? 5.756 6.210 0.007 1.00 91.56 97 HIS A C 1
ATOM 766 O O . HIS A 1 97 ? 6.488 5.977 -0.957 1.00 91.56 97 HIS A O 1
ATOM 772 N N . VAL A 1 98 ? 5.988 5.729 1.225 1.00 91.62 98 VAL A N 1
ATOM 773 C CA . VAL A 1 98 ? 7.104 4.838 1.533 1.00 91.62 98 VAL A CA 1
ATOM 774 C C . VAL A 1 98 ? 6.610 3.404 1.584 1.00 91.62 98 VAL A C 1
ATOM 776 O O . VAL A 1 98 ? 5.630 3.082 2.251 1.00 91.62 98 VAL A O 1
ATOM 779 N N . VAL A 1 99 ? 7.309 2.545 0.854 1.00 92.50 99 VAL A N 1
ATOM 780 C CA . VAL A 1 99 ? 7.036 1.120 0.725 1.00 92.50 99 VAL A CA 1
ATOM 781 C C . VAL A 1 99 ? 8.209 0.374 1.363 1.00 92.50 99 VAL A C 1
ATOM 783 O O . VAL A 1 99 ? 9.168 0.031 0.665 1.00 92.50 99 VAL A O 1
ATOM 786 N N . PRO A 1 100 ? 8.161 0.124 2.686 1.00 91.06 100 PRO A N 1
ATOM 787 C CA . PRO A 1 100 ? 9.287 -0.447 3.426 1.00 91.06 100 PRO A CA 1
ATOM 788 C C . PRO A 1 100 ? 9.569 -1.911 3.072 1.00 91.06 100 PRO A C 1
ATOM 790 O O . PRO A 1 100 ? 10.665 -2.402 3.319 1.00 91.06 100 PRO A O 1
ATOM 793 N N . ARG A 1 101 ? 8.593 -2.611 2.479 1.00 92.31 101 ARG A N 1
ATOM 794 C CA . ARG A 1 101 ? 8.697 -4.009 2.034 1.00 92.31 101 ARG A CA 1
ATOM 795 C C . ARG A 1 101 ? 8.402 -4.105 0.531 1.00 92.31 101 ARG A C 1
ATOM 797 O O . ARG A 1 101 ? 7.268 -4.413 0.147 1.00 92.31 101 ARG A O 1
ATOM 804 N N . PRO A 1 102 ? 9.373 -3.774 -0.343 1.00 93.50 102 PRO A N 1
ATOM 805 C CA . PRO A 1 102 ? 9.178 -3.764 -1.793 1.00 93.50 102 PRO A CA 1
ATOM 806 C C . PRO A 1 102 ? 8.715 -5.106 -2.366 1.00 93.50 102 PRO A C 1
ATOM 808 O O . PRO A 1 102 ? 8.038 -5.127 -3.392 1.00 93.50 102 PRO A O 1
ATOM 811 N N . GLU A 1 103 ? 9.045 -6.215 -1.707 1.00 95.25 103 GLU A N 1
ATOM 812 C CA . GLU A 1 103 ? 8.642 -7.561 -2.098 1.00 95.25 103 GLU A CA 1
ATOM 813 C C . GLU A 1 103 ? 7.122 -7.768 -2.021 1.00 95.25 103 GLU A C 1
ATOM 815 O O . GLU A 1 103 ? 6.547 -8.344 -2.941 1.00 95.25 103 GLU A O 1
ATOM 820 N N . VAL A 1 104 ? 6.451 -7.218 -1.000 1.00 95.94 104 VAL A N 1
ATOM 821 C CA . VAL A 1 104 ? 4.982 -7.276 -0.869 1.00 95.94 104 VAL A CA 1
ATOM 822 C C . VAL A 1 104 ? 4.326 -6.463 -1.980 1.00 95.94 104 VAL A C 1
ATOM 824 O O . VAL A 1 104 ? 3.356 -6.895 -2.602 1.00 95.94 104 VAL A O 1
ATOM 827 N N . TYR A 1 105 ? 4.896 -5.293 -2.273 1.00 96.12 105 TYR A N 1
ATOM 828 C CA . TYR A 1 105 ? 4.403 -4.410 -3.324 1.00 96.12 105 TYR A CA 1
ATOM 829 C C . TYR A 1 105 ? 4.565 -5.024 -4.718 1.00 96.12 105 TYR A C 1
ATOM 831 O O . TYR A 1 105 ? 3.619 -5.014 -5.507 1.00 96.12 105 TYR A O 1
ATOM 839 N N . ARG A 1 106 ? 5.733 -5.620 -5.003 1.00 97.56 106 ARG A N 1
ATOM 840 C CA . ARG A 1 106 ? 5.993 -6.340 -6.258 1.00 97.56 106 ARG A CA 1
ATOM 841 C C . ARG A 1 106 ? 5.059 -7.537 -6.410 1.00 97.56 106 ARG A C 1
ATOM 843 O O . ARG A 1 106 ? 4.468 -7.691 -7.474 1.00 97.56 106 ARG A O 1
ATOM 850 N N . ALA A 1 107 ? 4.896 -8.350 -5.363 1.00 98.06 107 ALA A N 1
ATOM 851 C CA . ALA A 1 107 ? 4.013 -9.516 -5.391 1.00 98.06 107 ALA A CA 1
ATOM 852 C C . ALA A 1 107 ? 2.562 -9.119 -5.701 1.00 98.06 107 ALA A C 1
ATOM 854 O O . ALA A 1 107 ? 1.953 -9.688 -6.603 1.00 98.06 107 ALA A O 1
ATOM 855 N N . 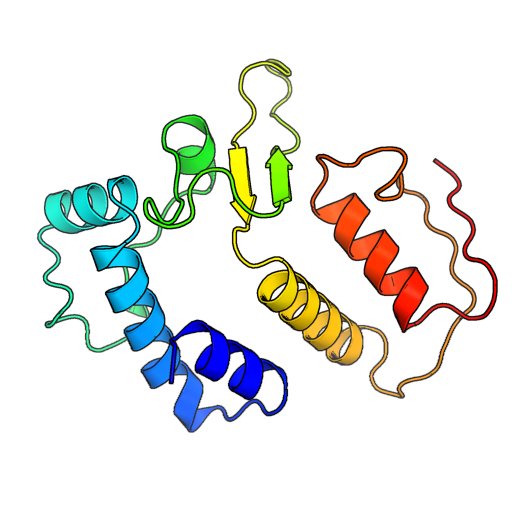SER A 1 108 ? 2.038 -8.096 -5.016 1.00 96.94 108 SER A N 1
ATOM 856 C CA . SER A 1 108 ? 0.681 -7.584 -5.249 1.00 96.94 108 SER A CA 1
ATOM 857 C C . SER A 1 108 ? 0.491 -7.086 -6.688 1.00 96.94 108 SER A C 1
ATOM 859 O O . SER A 1 108 ? -0.464 -7.480 -7.364 1.00 96.94 108 SER A O 1
ATOM 861 N N . ALA A 1 109 ? 1.437 -6.285 -7.196 1.00 97.06 109 ALA A N 1
ATOM 862 C CA . ALA A 1 109 ? 1.386 -5.771 -8.562 1.00 97.06 109 ALA A CA 1
ATOM 863 C C . ALA A 1 109 ? 1.384 -6.905 -9.601 1.00 97.06 109 ALA A C 1
ATOM 865 O O . ALA A 1 109 ? 0.520 -6.935 -10.476 1.00 97.06 109 ALA A O 1
ATOM 866 N N . LEU A 1 110 ? 2.314 -7.860 -9.495 1.00 97.50 110 LEU A N 1
ATOM 867 C CA . LEU A 1 110 ? 2.433 -8.956 -10.459 1.00 97.50 110 LEU A CA 1
ATOM 868 C C . LEU A 1 110 ? 1.259 -9.932 -10.401 1.00 97.50 110 LEU A C 1
ATOM 870 O O . LEU A 1 110 ? 0.789 -10.356 -11.454 1.00 97.50 110 LEU A O 1
ATOM 874 N N . ALA A 1 111 ? 0.749 -10.253 -9.210 1.00 96.62 111 ALA A N 1
ATOM 875 C CA . ALA A 1 111 ? -0.418 -11.119 -9.070 1.00 96.62 111 ALA A CA 1
ATOM 876 C C . ALA A 1 111 ? -1.651 -10.507 -9.754 1.00 96.62 111 ALA A C 1
ATOM 878 O O . ALA A 1 111 ? -2.352 -11.186 -10.509 1.00 96.62 111 ALA A O 1
ATOM 879 N N . HIS A 1 112 ? -1.890 -9.207 -9.551 1.00 95.56 112 HIS A N 1
ATOM 880 C CA . HIS A 1 112 ? -3.003 -8.512 -10.194 1.00 95.56 112 HIS A CA 1
ATOM 881 C C . HIS A 1 112 ? -2.817 -8.393 -11.713 1.00 95.56 112 HIS A C 1
ATOM 883 O O . HIS A 1 112 ? -3.738 -8.714 -12.465 1.00 95.56 112 HIS A O 1
ATOM 889 N N . LEU A 1 113 ? -1.627 -7.989 -12.176 1.00 95.69 113 LEU A N 1
ATOM 890 C CA . LEU A 1 113 ? -1.300 -7.906 -13.605 1.00 95.69 113 LEU A CA 1
ATOM 891 C C . LEU A 1 113 ? -1.458 -9.265 -14.293 1.00 95.69 113 LEU A C 1
ATOM 893 O O . LEU A 1 113 ? -2.104 -9.347 -15.334 1.00 95.69 113 LEU A O 1
ATOM 897 N N . GLY A 1 114 ? -0.938 -10.333 -13.687 1.00 95.81 114 GLY A N 1
ATOM 898 C CA . GLY A 1 114 ? -1.076 -11.695 -14.192 1.00 95.81 114 GLY A CA 1
ATOM 899 C C . GLY A 1 114 ? -2.540 -12.105 -14.327 1.00 95.81 114 GLY A C 1
ATOM 900 O O . GLY A 1 114 ? -2.946 -12.598 -15.372 1.00 95.81 114 GLY A O 1
ATOM 901 N N . ARG A 1 115 ? -3.370 -11.830 -13.313 1.00 94.38 115 ARG A N 1
ATOM 902 C CA . ARG A 1 115 ? -4.799 -12.175 -13.359 1.00 94.38 115 ARG A CA 1
ATOM 903 C C . ARG A 1 115 ? -5.576 -11.383 -14.411 1.00 94.38 115 ARG A C 1
ATOM 905 O O . ARG A 1 115 ? -6.464 -11.939 -15.049 1.00 94.38 115 ARG A O 1
ATOM 912 N N . MET A 1 116 ? -5.298 -10.088 -14.538 1.00 95.38 116 MET A N 1
ATOM 913 C CA . MET A 1 116 ? -6.128 -9.177 -15.334 1.00 95.38 116 MET A CA 1
ATOM 914 C C . MET A 1 116 ? -5.661 -9.031 -16.782 1.00 95.38 116 MET A C 1
ATOM 916 O O . MET A 1 116 ? -6.493 -8.832 -17.661 1.00 95.38 116 MET A O 1
ATOM 920 N N . LEU A 1 117 ? -4.351 -9.095 -17.028 1.00 94.38 117 LEU A N 1
ATOM 921 C CA . LEU A 1 117 ? -3.752 -8.815 -18.336 1.00 94.38 117 LEU A CA 1
ATOM 922 C C . LEU A 1 117 ? -3.118 -10.050 -18.987 1.00 94.38 117 LEU A C 1
ATOM 924 O O . LEU A 1 117 ? -3.025 -10.089 -20.210 1.00 94.38 117 LEU A O 1
ATOM 928 N N . PHE A 1 118 ? -2.714 -11.052 -18.197 1.00 94.94 118 PHE A N 1
ATOM 929 C CA . PHE A 1 118 ? -2.053 -12.273 -18.685 1.00 94.94 118 PHE A CA 1
ATOM 930 C C . PHE A 1 118 ? -2.706 -13.556 -18.135 1.00 94.94 118 PHE A C 1
ATOM 932 O O . PHE A 1 118 ? -2.004 -14.409 -17.578 1.00 94.94 118 PHE A O 1
ATOM 939 N N . PRO A 1 119 ? -4.040 -13.728 -18.249 1.00 93.88 119 PRO A N 1
ATOM 940 C CA . PRO A 1 119 ? -4.741 -14.870 -17.653 1.00 93.88 119 PRO A CA 1
ATOM 941 C C . PRO A 1 119 ? -4.295 -16.225 -18.232 1.00 93.88 119 PRO A C 1
ATOM 943 O O . PRO A 1 119 ? -4.393 -17.247 -17.557 1.00 93.88 119 PRO A O 1
ATOM 946 N N . ASP A 1 120 ? -3.772 -16.233 -19.459 1.00 94.12 120 ASP A N 1
ATOM 947 C CA . ASP A 1 120 ? -3.193 -17.388 -20.156 1.00 94.12 120 ASP A CA 1
ATOM 948 C C . ASP A 1 120 ? -1.684 -17.569 -19.898 1.00 94.12 120 ASP A C 1
ATOM 950 O O . ASP A 1 120 ? -1.074 -18.519 -20.392 1.00 94.12 120 ASP A O 1
ATOM 954 N N . ARG A 1 121 ? -1.079 -16.669 -19.110 1.00 88.25 121 ARG A N 1
ATOM 955 C CA . ARG A 1 121 ? 0.355 -16.614 -18.789 1.00 88.25 121 ARG A CA 1
ATOM 956 C C . ARG A 1 121 ? 1.263 -16.506 -20.018 1.00 88.25 121 ARG A C 1
ATOM 958 O O . ARG A 1 121 ? 2.447 -16.848 -19.941 1.00 88.25 121 ARG A O 1
ATOM 965 N N . MET A 1 122 ? 0.745 -16.023 -21.147 1.00 92.50 122 MET A N 1
ATOM 966 C CA . MET A 1 122 ? 1.557 -15.823 -22.341 1.00 92.50 122 MET A CA 1
ATOM 967 C C . MET A 1 122 ? 2.449 -14.589 -22.204 1.00 92.50 122 MET A C 1
ATOM 969 O O . MET A 1 122 ? 2.004 -13.510 -21.816 1.00 92.50 122 MET A O 1
ATOM 973 N N . ARG A 1 123 ? 3.725 -14.737 -22.579 1.00 93.75 123 ARG A N 1
ATOM 974 C CA . ARG A 1 123 ? 4.652 -13.603 -22.676 1.00 93.75 123 ARG A CA 1
ATOM 975 C C . ARG A 1 123 ? 4.471 -12.882 -24.008 1.00 93.75 123 ARG A C 1
ATOM 977 O O . ARG A 1 123 ? 4.460 -13.520 -25.061 1.00 93.75 123 ARG A O 1
ATOM 984 N N . LEU A 1 124 ? 4.383 -11.554 -23.972 1.00 92.12 124 LEU A N 1
ATOM 985 C CA . LEU A 1 124 ? 4.087 -10.710 -25.137 1.00 92.12 124 LEU A CA 1
ATOM 986 C C . LEU A 1 124 ? 5.222 -9.731 -25.416 1.00 92.12 124 LEU A C 1
ATOM 988 O O . LEU A 1 124 ? 5.878 -9.255 -24.498 1.00 92.12 124 LEU A O 1
ATOM 992 N N . ARG A 1 125 ? 5.445 -9.362 -26.680 1.00 92.88 125 ARG A N 1
ATOM 993 C CA . ARG A 1 125 ? 6.329 -8.222 -26.974 1.00 92.88 125 ARG A CA 1
ATOM 994 C C . ARG A 1 125 ? 5.681 -6.949 -26.436 1.00 92.88 125 ARG A C 1
ATOM 996 O O . ARG A 1 125 ? 4.528 -6.676 -26.756 1.00 92.88 125 ARG A O 1
ATOM 1003 N N . MET A 1 126 ? 6.421 -6.184 -25.639 1.00 92.56 126 MET A N 1
ATOM 1004 C CA . MET A 1 126 ? 5.891 -5.012 -24.942 1.00 92.56 126 MET A CA 1
ATOM 1005 C C . MET A 1 126 ? 6.609 -3.734 -25.352 1.00 92.56 126 MET A C 1
ATOM 1007 O O . MET A 1 126 ? 7.839 -3.671 -25.382 1.00 92.56 126 MET A O 1
ATOM 1011 N N . LEU A 1 127 ? 5.802 -2.711 -25.620 1.00 91.31 127 LEU A N 1
ATOM 1012 C CA . LEU A 1 127 ? 6.227 -1.335 -25.825 1.00 91.31 127 LEU A CA 1
ATOM 1013 C C . LEU A 1 127 ? 5.627 -0.485 -24.703 1.00 91.31 127 LEU A C 1
ATOM 1015 O O . LEU A 1 127 ? 4.407 -0.349 -24.616 1.00 91.31 127 LEU A O 1
ATOM 1019 N N . ALA A 1 128 ? 6.478 0.084 -23.853 1.00 89.88 128 ALA A N 1
ATOM 1020 C CA . ALA A 1 128 ? 6.056 1.015 -22.816 1.00 89.88 128 ALA A CA 1
ATOM 1021 C C . ALA A 1 128 ? 6.120 2.452 -23.353 1.00 89.88 128 ALA A C 1
ATOM 1023 O O . ALA A 1 128 ? 7.192 2.950 -23.700 1.00 89.88 128 ALA A O 1
ATOM 1024 N N . LEU A 1 129 ? 4.969 3.131 -23.397 1.00 91.44 129 LEU A N 1
ATOM 1025 C CA . LEU A 1 129 ? 4.849 4.551 -23.774 1.00 91.44 129 LEU A CA 1
ATOM 1026 C C . LEU A 1 129 ? 4.988 5.500 -22.568 1.00 91.44 129 LEU A C 1
ATOM 1028 O O . LEU A 1 129 ? 4.558 6.648 -22.609 1.00 91.44 129 LEU A O 1
ATOM 1032 N N . HIS A 1 130 ? 5.554 5.001 -21.475 1.00 89.44 130 HIS A N 1
ATOM 1033 C CA . HIS A 1 130 ? 5.769 5.715 -20.224 1.00 89.44 130 HIS A CA 1
ATOM 1034 C C . HIS A 1 130 ? 7.196 5.418 -19.746 1.00 89.44 130 HIS A C 1
ATOM 1036 O O . HIS A 1 130 ? 7.660 4.301 -19.990 1.00 89.44 130 HIS A O 1
ATOM 1042 N N . PRO A 1 131 ? 7.878 6.359 -19.058 1.00 90.12 131 PRO A N 1
ATOM 1043 C CA . PRO A 1 131 ? 9.212 6.121 -18.520 1.00 90.12 131 PRO A CA 1
ATOM 1044 C C . PRO A 1 131 ? 9.271 4.859 -17.656 1.00 90.12 131 PRO A C 1
ATOM 1046 O O . PRO A 1 131 ? 8.344 4.577 -16.889 1.00 90.12 131 PRO A O 1
ATOM 1049 N N . ASP A 1 132 ? 10.374 4.127 -17.754 1.00 91.06 132 ASP A N 1
ATOM 1050 C CA . ASP A 1 132 ? 10.674 3.006 -16.870 1.00 91.06 132 ASP A CA 1
ATOM 1051 C C . ASP A 1 132 ? 11.238 3.479 -15.515 1.00 91.06 132 ASP A C 1
ATOM 1053 O O . ASP A 1 132 ? 11.474 4.670 -15.274 1.00 91.06 132 ASP A O 1
ATOM 1057 N N . ALA A 1 133 ? 11.463 2.534 -14.603 1.00 93.12 133 ALA A N 1
ATOM 1058 C CA . ALA A 1 133 ? 12.011 2.807 -13.280 1.00 93.12 133 ALA A CA 1
ATOM 1059 C C . ALA A 1 133 ? 13.438 3.389 -13.287 1.00 93.12 133 ALA A C 1
ATOM 1061 O O . ALA A 1 133 ? 13.859 3.917 -12.259 1.00 93.12 133 ALA A O 1
ATOM 1062 N N . THR A 1 134 ? 14.185 3.302 -14.394 1.00 91.56 134 THR A N 1
ATOM 1063 C CA . THR A 1 134 ? 15.516 3.924 -14.510 1.00 91.56 134 THR A CA 1
ATOM 1064 C C . THR A 1 134 ? 15.396 5.418 -14.794 1.00 91.56 134 THR A C 1
ATOM 1066 O O . THR A 1 134 ? 16.132 6.219 -14.221 1.00 91.56 134 THR A O 1
ATOM 1069 N N . ARG A 1 135 ? 14.419 5.803 -15.625 1.00 91.00 135 ARG A N 1
ATOM 1070 C CA . ARG A 1 135 ? 14.153 7.197 -16.007 1.00 91.00 135 ARG A CA 1
ATOM 1071 C C . ARG A 1 135 ? 13.285 7.937 -14.989 1.00 91.00 135 ARG A C 1
ATOM 1073 O O . ARG A 1 135 ? 13.432 9.144 -14.824 1.00 91.00 135 ARG A O 1
ATOM 1080 N N . ALA A 1 136 ? 12.393 7.229 -14.295 1.00 91.75 136 ALA A N 1
ATOM 1081 C CA . ALA A 1 136 ? 11.498 7.786 -13.280 1.00 91.75 136 ALA A CA 1
ATOM 1082 C C . ALA A 1 136 ? 11.476 6.922 -11.998 1.00 91.75 136 ALA A C 1
ATOM 1084 O O . ALA A 1 136 ? 10.442 6.335 -11.667 1.00 91.75 136 ALA A O 1
ATOM 1085 N N . PRO A 1 137 ? 12.588 6.851 -11.239 1.00 92.25 137 PRO A N 1
ATOM 1086 C CA . PRO A 1 137 ? 12.717 5.968 -10.070 1.00 92.25 137 PRO A CA 1
ATOM 1087 C C . PRO A 1 137 ? 11.719 6.272 -8.944 1.00 92.25 137 PRO A C 1
ATOM 1089 O O . PRO A 1 137 ? 11.361 5.379 -8.178 1.00 92.25 137 PRO A O 1
ATOM 1092 N N . GLU A 1 138 ? 11.244 7.516 -8.881 1.00 92.88 138 GLU A N 1
ATOM 1093 C CA . GLU A 1 138 ? 10.265 8.022 -7.915 1.00 92.88 138 GLU A CA 1
ATOM 1094 C C . GLU A 1 138 ? 8.797 7.743 -8.297 1.00 92.88 138 GLU A C 1
ATOM 1096 O O . GLU A 1 138 ? 7.887 8.072 -7.532 1.00 92.88 138 GLU A O 1
ATOM 1101 N N . SER A 1 139 ? 8.538 7.168 -9.477 1.00 92.81 139 SER A N 1
ATOM 1102 C CA . SER A 1 139 ? 7.187 6.862 -9.956 1.00 92.81 139 SER A CA 1
ATOM 1103 C C . SER A 1 139 ? 6.829 5.404 -9.677 1.00 92.81 139 SER A C 1
ATOM 1105 O O . SER A 1 139 ? 7.444 4.477 -10.211 1.00 92.81 139 SER A O 1
ATOM 1107 N N . SER A 1 140 ? 5.783 5.192 -8.876 1.00 93.94 140 SER A N 1
ATOM 1108 C CA . SER A 1 140 ? 5.247 3.850 -8.629 1.00 93.94 140 SER A CA 1
ATOM 1109 C C . SER A 1 140 ? 4.746 3.190 -9.914 1.00 93.94 140 SER A C 1
ATOM 1111 O O . SER A 1 140 ? 4.959 1.997 -10.111 1.00 93.94 140 SER A O 1
ATOM 1113 N N . LEU A 1 141 ? 4.149 3.965 -10.825 1.00 93.56 141 LEU A N 1
ATOM 1114 C CA . LEU A 1 141 ? 3.699 3.461 -12.121 1.00 93.56 141 LEU A CA 1
ATOM 1115 C C . LEU A 1 141 ? 4.880 3.044 -13.003 1.00 93.56 141 LEU A C 1
ATOM 1117 O O . LEU A 1 141 ? 4.851 1.952 -13.564 1.00 93.56 141 LEU A O 1
ATOM 1121 N N . ALA A 1 142 ? 5.938 3.860 -13.078 1.00 94.62 142 ALA A N 1
ATOM 1122 C CA . ALA A 1 142 ? 7.154 3.493 -13.806 1.00 94.62 142 ALA A CA 1
ATOM 1123 C C . ALA A 1 142 ? 7.737 2.176 -13.274 1.00 94.62 142 ALA A C 1
ATOM 1125 O O . ALA A 1 142 ? 8.114 1.299 -14.050 1.00 94.62 142 ALA A O 1
ATOM 1126 N N . ARG A 1 143 ? 7.726 1.997 -11.944 1.00 96.06 143 ARG A N 1
ATOM 1127 C CA . ARG A 1 143 ? 8.145 0.747 -11.307 1.00 96.06 143 ARG A CA 1
ATOM 1128 C C . ARG A 1 143 ? 7.278 -0.448 -11.699 1.00 96.06 143 ARG A C 1
ATOM 1130 O O . ARG A 1 143 ? 7.828 -1.489 -12.050 1.00 96.06 143 ARG A O 1
ATOM 1137 N N . MET A 1 144 ? 5.954 -0.311 -11.651 1.00 95.75 144 MET A N 1
ATOM 1138 C CA . MET A 1 144 ? 5.036 -1.387 -12.041 1.00 95.75 144 MET A CA 1
ATOM 1139 C C . MET A 1 144 ? 5.180 -1.765 -13.516 1.00 95.75 144 MET A C 1
ATOM 1141 O O . MET A 1 144 ? 5.134 -2.947 -13.843 1.00 95.75 144 MET A O 1
ATOM 1145 N N . ILE A 1 145 ? 5.388 -0.785 -14.401 1.00 94.50 145 ILE A N 1
ATOM 1146 C CA . ILE A 1 145 ? 5.625 -1.027 -15.830 1.00 94.50 145 ILE A CA 1
ATOM 1147 C C . ILE A 1 145 ? 6.919 -1.813 -16.028 1.00 94.50 145 ILE A C 1
ATOM 1149 O O . ILE A 1 145 ? 6.908 -2.808 -16.749 1.00 94.50 145 ILE A O 1
ATOM 1153 N N . THR A 1 146 ? 8.007 -1.423 -15.357 1.00 95.19 146 THR A N 1
ATOM 1154 C CA . THR A 1 146 ? 9.265 -2.183 -15.388 1.00 95.19 146 THR A CA 1
ATOM 1155 C C . THR A 1 146 ? 9.048 -3.631 -14.953 1.00 95.19 146 THR A C 1
ATOM 1157 O O . THR A 1 146 ? 9.407 -4.538 -15.697 1.00 95.19 146 THR A O 1
ATOM 1160 N N . TRP A 1 147 ? 8.377 -3.864 -13.821 1.00 96.00 147 TRP A N 1
ATOM 1161 C CA . TRP A 1 147 ? 8.082 -5.224 -13.354 1.00 96.00 147 TRP A CA 1
ATOM 1162 C C . TRP A 1 147 ? 7.195 -6.016 -14.316 1.00 96.00 147 TRP A C 1
ATOM 1164 O O . TRP A 1 147 ? 7.432 -7.202 -14.523 1.00 96.00 147 TRP A O 1
ATOM 1174 N N . CYS A 1 148 ? 6.200 -5.373 -14.927 1.00 95.31 148 CYS A N 1
ATOM 1175 C CA . CYS A 1 148 ? 5.337 -5.997 -15.925 1.00 95.31 148 CYS A CA 1
ATOM 1176 C C . CYS A 1 148 ? 6.144 -6.476 -17.140 1.00 95.31 148 CYS A C 1
ATOM 1178 O O . CYS A 1 148 ? 6.007 -7.620 -17.565 1.00 95.31 148 CYS A O 1
ATOM 1180 N N . VAL A 1 149 ? 7.026 -5.622 -17.665 1.00 94.44 149 VAL A N 1
ATOM 1181 C CA . VAL A 1 149 ? 7.886 -5.949 -18.810 1.00 94.44 149 VAL A CA 1
ATOM 1182 C C . VAL A 1 149 ? 8.885 -7.055 -18.463 1.00 94.44 149 VAL A C 1
ATOM 1184 O O . VAL A 1 149 ? 9.090 -7.956 -19.272 1.00 94.44 149 VAL A O 1
ATOM 1187 N N . GLU A 1 150 ? 9.488 -7.019 -17.274 1.00 94.00 150 GLU A N 1
ATOM 1188 C CA . GLU A 1 150 ? 10.412 -8.061 -16.806 1.00 94.00 150 GLU A CA 1
ATOM 1189 C C . GLU A 1 150 ? 9.733 -9.434 -16.703 1.00 94.00 150 GLU A C 1
ATOM 1191 O O . GLU A 1 150 ? 10.280 -10.434 -17.170 1.00 94.00 150 GLU A O 1
ATOM 1196 N N . GLU A 1 151 ? 8.538 -9.475 -16.111 1.00 95.25 151 GLU A N 1
ATOM 1197 C CA . GLU A 1 151 ? 7.825 -10.719 -15.811 1.00 95.25 151 GLU A CA 1
ATOM 1198 C C . GLU A 1 151 ? 7.109 -11.288 -17.048 1.00 95.25 151 GLU A C 1
ATOM 1200 O O . GLU A 1 151 ? 7.206 -12.477 -17.355 1.00 95.25 151 GLU A O 1
ATOM 1205 N N . PHE A 1 152 ? 6.417 -10.430 -17.800 1.00 94.94 152 PHE A N 1
ATOM 1206 C CA . PHE A 1 152 ? 5.489 -10.835 -18.858 1.00 94.94 152 PHE A CA 1
ATOM 1207 C C . PHE A 1 152 ? 5.974 -10.470 -20.272 1.00 94.94 152 PHE A C 1
ATOM 1209 O O . PHE A 1 152 ? 5.383 -10.905 -2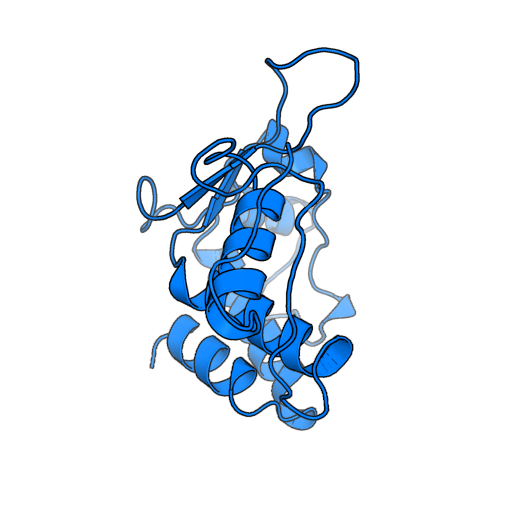1.262 1.00 94.94 152 PHE A O 1
ATOM 1216 N N . GLY A 1 153 ? 7.055 -9.701 -20.417 1.00 94.06 153 GLY A N 1
ATOM 1217 C CA . GLY A 1 153 ? 7.587 -9.289 -21.719 1.00 94.06 153 GLY A CA 1
ATOM 1218 C C . GLY A 1 153 ? 8.311 -10.416 -22.462 1.00 94.06 153 GLY A C 1
ATOM 1219 O O . GLY A 1 153 ? 8.990 -11.233 -21.848 1.00 94.06 153 GLY A O 1
ATOM 1220 N N . LEU A 1 154 ? 8.207 -10.472 -23.790 1.00 91.12 154 LEU A N 1
ATOM 1221 C CA . LEU A 1 154 ? 8.941 -11.386 -24.671 1.00 91.12 154 LEU A CA 1
ATOM 1222 C C . LEU A 1 154 ? 10.101 -10.643 -25.348 1.00 91.12 154 LEU A C 1
ATOM 1224 O O . LEU A 1 154 ? 9.880 -9.841 -26.257 1.00 91.12 154 LEU A O 1
ATOM 1228 N N . GLY A 1 155 ? 11.335 -10.962 -24.952 1.00 81.38 155 GLY A N 1
ATOM 1229 C CA . GLY A 1 155 ? 12.540 -10.285 -25.445 1.00 81.38 155 GLY A CA 1
ATOM 1230 C C . GLY A 1 155 ? 12.789 -8.931 -24.762 1.00 81.38 155 GLY A C 1
ATOM 1231 O O . GLY A 1 155 ? 12.133 -8.626 -23.765 1.00 81.38 155 GLY A O 1
ATOM 1232 N N . PRO A 1 156 ? 13.752 -8.125 -25.249 1.00 74.31 156 PRO A N 1
ATOM 1233 C CA . PRO A 1 156 ? 14.020 -6.811 -24.675 1.00 74.31 156 PRO A CA 1
ATOM 1234 C C . PRO A 1 156 ? 12.795 -5.906 -24.848 1.00 74.31 156 PRO A C 1
ATOM 1236 O O . PRO A 1 156 ? 12.338 -5.672 -25.968 1.00 74.31 156 PRO A O 1
ATOM 1239 N N . GLY A 1 157 ? 12.255 -5.410 -23.736 1.00 65.50 157 GLY A N 1
ATOM 1240 C CA . GLY A 1 157 ? 11.207 -4.396 -23.761 1.00 65.50 157 GLY A CA 1
ATOM 1241 C C . GLY A 1 157 ? 11.752 -3.062 -24.261 1.00 65.50 157 GLY A C 1
ATOM 1242 O O . GLY A 1 157 ? 12.900 -2.709 -23.988 1.00 65.50 157 GLY A O 1
ATOM 1243 N N . VAL A 1 158 ? 10.929 -2.312 -24.993 1.00 69.81 158 VAL A N 1
ATOM 1244 C CA . VAL A 1 158 ? 11.292 -0.971 -25.466 1.00 69.81 158 VAL A CA 1
ATOM 1245 C C . VAL A 1 158 ? 10.536 0.061 -24.633 1.00 69.81 158 VAL A C 1
ATOM 1247 O O . VAL A 1 158 ? 9.305 0.069 -24.622 1.00 69.81 158 VAL A O 1
ATOM 1250 N N . CYS A 1 159 ? 11.272 0.930 -23.935 1.00 71.69 159 CYS A N 1
ATOM 1251 C CA . CYS A 1 159 ? 10.735 2.143 -23.318 1.00 71.69 159 CYS A CA 1
ATOM 1252 C C . CYS A 1 159 ? 10.894 3.304 -24.305 1.00 71.69 159 CYS A C 1
ATOM 1254 O O . CYS A 1 159 ? 12.017 3.657 -24.670 1.00 71.69 159 CYS A O 1
ATOM 1256 N N . ALA A 1 160 ? 9.777 3.872 -24.758 1.00 70.50 160 ALA A N 1
ATOM 1257 C CA . ALA A 1 160 ? 9.757 4.922 -25.781 1.00 70.50 160 ALA A CA 1
ATOM 1258 C C . ALA A 1 160 ? 9.654 6.353 -25.218 1.00 70.50 160 ALA A C 1
ATOM 1260 O O . ALA A 1 160 ? 9.584 7.299 -25.999 1.00 70.50 160 ALA A O 1
ATOM 1261 N N . ALA A 1 161 ? 9.646 6.510 -23.890 1.00 60.91 161 ALA A N 1
ATOM 1262 C CA . ALA A 1 161 ? 9.551 7.791 -23.184 1.00 60.91 161 ALA A CA 1
ATOM 1263 C C . ALA A 1 161 ? 10.816 8.080 -22.385 1.00 60.91 161 ALA A C 1
ATOM 1265 O O . ALA A 1 161 ? 11.299 7.151 -21.698 1.00 60.91 161 ALA A O 1
#